Protein AF-A0A2N0KM82-F1 (afdb_monomer_lite)

Radius of gyration: 12.36 Å; chains: 1; bounding box: 26×31×31 Å

Structure (mmCIF, N/CA/C/O backbone):
data_AF-A0A2N0KM82-F1
#
_entry.id   AF-A0A2N0KM82-F1
#
loop_
_atom_site.group_PDB
_atom_site.id
_atom_site.type_symbol
_atom_site.label_atom_id
_atom_site.label_alt_id
_atom_site.label_comp_id
_atom_site.label_asym_id
_atom_site.label_entity_id
_atom_site.label_seq_id
_atom_site.pdbx_PDB_ins_code
_atom_site.Cartn_x
_atom_site.Cartn_y
_atom_site.Cartn_z
_atom_site.occupancy
_atom_site.B_iso_or_equiv
_atom_site.auth_seq_id
_atom_site.auth_comp_id
_atom_site.auth_asym_id
_atom_site.auth_atom_id
_atom_site.pdbx_PDB_model_num
ATOM 1 N N . MET A 1 1 ? -3.789 -11.515 -3.166 1.00 80.81 1 MET A N 1
ATOM 2 C CA . MET A 1 1 ? -2.429 -11.122 -2.716 1.00 80.81 1 MET A CA 1
ATOM 3 C C . MET A 1 1 ? -1.293 -12.045 -3.200 1.00 80.81 1 MET A C 1
ATOM 5 O O . MET A 1 1 ? -0.405 -11.566 -3.888 1.00 80.81 1 MET A O 1
ATOM 9 N N . THR A 1 2 ? -1.294 -13.354 -2.911 1.00 83.69 2 THR A N 1
ATOM 10 C CA . THR A 1 2 ? -0.149 -14.267 -3.179 1.00 83.69 2 THR A CA 1
ATOM 11 C C . THR A 1 2 ? 0.359 -14.284 -4.625 1.00 83.69 2 THR A C 1
ATOM 13 O O . THR A 1 2 ? 1.564 -14.277 -4.851 1.00 83.69 2 THR A O 1
ATOM 16 N N . LYS A 1 3 ? -0.553 -14.279 -5.607 1.00 87.44 3 LYS A N 1
ATOM 17 C CA . LYS A 1 3 ? -0.196 -14.253 -7.034 1.00 87.44 3 LYS A CA 1
ATOM 18 C C . LYS A 1 3 ? 0.598 -12.995 -7.401 1.00 87.44 3 LYS A C 1
ATOM 20 O O . LYS A 1 3 ? 1.640 -13.096 -8.030 1.00 87.4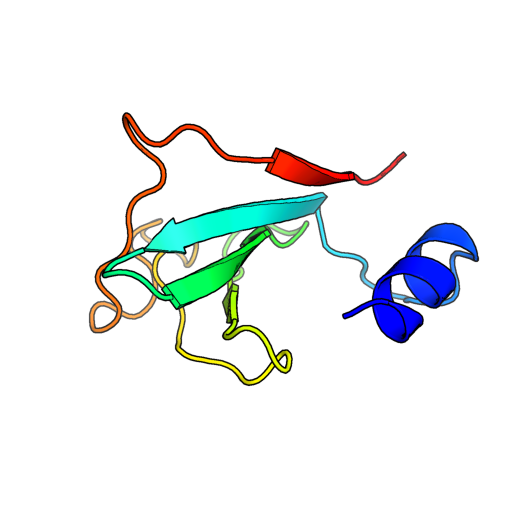4 3 LYS A O 1
ATOM 25 N N . TRP A 1 4 ? 0.135 -11.835 -6.944 1.00 89.06 4 TRP A N 1
ATOM 26 C CA . TRP A 1 4 ? 0.765 -10.556 -7.257 1.00 89.06 4 TRP A CA 1
ATOM 27 C C . TRP A 1 4 ? 2.179 -10.449 -6.669 1.00 89.06 4 TRP A C 1
ATOM 29 O O . TRP A 1 4 ? 3.104 -10.028 -7.350 1.00 89.06 4 TRP A O 1
ATOM 39 N N . VAL A 1 5 ? 2.386 -10.927 -5.437 1.00 90.31 5 VAL A N 1
ATOM 40 C CA . VAL A 1 5 ? 3.728 -10.980 -4.825 1.00 90.31 5 VAL A CA 1
ATOM 41 C C . VAL A 1 5 ? 4.680 -11.895 -5.608 1.00 90.31 5 VAL A C 1
ATOM 43 O O . VAL A 1 5 ? 5.870 -11.604 -5.705 1.00 90.31 5 VAL A O 1
ATOM 46 N N . ALA A 1 6 ? 4.185 -12.990 -6.193 1.00 92.31 6 ALA A N 1
ATOM 47 C CA . ALA A 1 6 ? 5.005 -13.851 -7.044 1.00 92.31 6 ALA A CA 1
ATOM 48 C C . ALA A 1 6 ? 5.451 -13.131 -8.331 1.00 92.31 6 ALA A C 1
ATOM 50 O O . ALA A 1 6 ? 6.631 -13.183 -8.664 1.00 92.31 6 ALA A O 1
ATOM 51 N N . GLU A 1 7 ? 4.543 -12.405 -8.991 1.00 92.62 7 GLU A N 1
ATOM 52 C CA . GLU A 1 7 ? 4.837 -11.590 -10.185 1.00 92.62 7 GLU A CA 1
ATOM 53 C C . GLU A 1 7 ? 5.851 -10.472 -9.873 1.00 92.62 7 GLU A C 1
ATOM 55 O O . GLU A 1 7 ? 6.773 -10.220 -10.649 1.00 92.62 7 GLU A O 1
ATOM 60 N N . LEU A 1 8 ? 5.737 -9.842 -8.695 1.00 92.31 8 LEU A N 1
ATOM 61 C CA . LEU A 1 8 ? 6.695 -8.842 -8.213 1.00 92.31 8 LEU A CA 1
ATOM 62 C C . LEU A 1 8 ? 8.102 -9.419 -8.036 1.00 92.31 8 LEU A C 1
ATOM 64 O O . LEU A 1 8 ? 9.076 -8.817 -8.479 1.00 92.31 8 LEU A O 1
ATOM 68 N N . ASN A 1 9 ? 8.216 -10.601 -7.429 1.00 91.25 9 ASN A N 1
ATOM 69 C CA . ASN A 1 9 ? 9.504 -11.280 -7.270 1.00 91.25 9 ASN A CA 1
ATOM 70 C C . ASN A 1 9 ? 10.095 -11.759 -8.602 1.00 91.25 9 ASN A C 1
ATOM 72 O O . ASN A 1 9 ? 11.314 -11.842 -8.732 1.00 91.25 9 ASN A O 1
ATOM 76 N N . ALA A 1 10 ? 9.249 -12.073 -9.583 1.00 93.38 10 ALA A N 1
ATOM 77 C CA . ALA A 1 10 ? 9.677 -12.450 -10.925 1.00 93.38 10 ALA A CA 1
ATOM 78 C C . ALA A 1 10 ? 10.116 -11.244 -11.782 1.00 93.38 10 ALA A C 1
ATOM 80 O O . ALA A 1 10 ? 10.683 -11.440 -12.855 1.00 93.38 10 ALA A O 1
ATOM 81 N N . GLY A 1 11 ? 9.881 -10.007 -11.321 1.00 88.56 11 GLY A N 1
ATOM 82 C CA . GLY A 1 11 ? 10.177 -8.792 -12.085 1.00 88.56 11 GLY A CA 1
ATOM 83 C C . GLY A 1 11 ? 9.241 -8.585 -13.279 1.00 88.56 11 GLY A C 1
ATOM 84 O O . GLY A 1 11 ? 9.590 -7.879 -14.220 1.00 88.56 11 GLY A O 1
ATOM 85 N N . GLU A 1 12 ? 8.063 -9.209 -13.259 1.00 91.06 12 GLU A N 1
ATOM 86 C CA . GLU A 1 12 ? 7.084 -9.165 -14.356 1.00 91.06 12 GLU A CA 1
ATOM 87 C C . GLU A 1 12 ? 6.173 -7.931 -14.284 1.00 91.06 12 GLU A C 1
ATOM 89 O O . GLU A 1 12 ? 5.427 -7.638 -15.217 1.00 91.06 12 GLU A O 1
ATOM 94 N N . VAL A 1 13 ? 6.234 -7.191 -13.175 1.00 89.31 13 VAL A N 1
ATOM 95 C CA . VAL A 1 13 ? 5.497 -5.942 -12.983 1.00 89.31 13 VAL A CA 1
ATOM 96 C C . VAL A 1 13 ? 6.368 -4.775 -13.440 1.00 89.31 13 VAL A C 1
ATOM 98 O O . VAL A 1 13 ? 7.385 -4.479 -12.822 1.00 89.31 13 VAL A O 1
ATOM 101 N N . GLU A 1 14 ? 5.942 -4.095 -14.505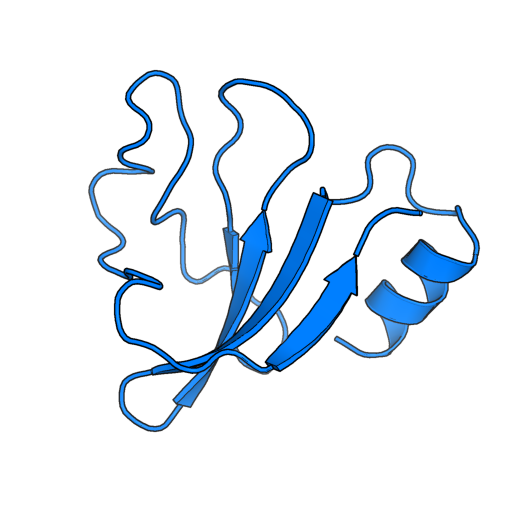 1.00 87.31 14 GLU A N 1
ATOM 102 C CA . GLU A 1 14 ? 6.681 -2.990 -15.141 1.00 87.31 14 GLU A CA 1
ATOM 103 C C . GLU A 1 14 ? 6.916 -1.794 -14.200 1.00 87.31 14 GLU A C 1
ATOM 105 O O . GLU A 1 14 ? 7.978 -1.177 -14.222 1.00 87.31 14 GLU A O 1
ATOM 110 N N . PHE A 1 15 ? 5.946 -1.509 -13.325 1.00 87.25 15 PHE A N 1
ATOM 111 C CA . PHE A 1 15 ? 6.029 -0.474 -12.291 1.00 87.25 15 PHE A CA 1
ATOM 112 C C . PHE A 1 15 ? 5.667 -1.083 -10.933 1.00 87.25 15 PHE A C 1
ATOM 114 O O . PHE A 1 15 ? 4.520 -0.961 -10.484 1.00 87.25 15 PHE A O 1
ATOM 121 N N . PRO A 1 16 ? 6.601 -1.809 -10.295 1.00 91.50 16 PRO A N 1
ATOM 122 C CA . PRO A 1 16 ? 6.326 -2.423 -9.007 1.00 91.50 16 PRO A CA 1
ATOM 123 C C . PRO A 1 16 ? 6.044 -1.340 -7.947 1.00 91.50 16 PRO A C 1
ATOM 125 O O . PRO A 1 16 ? 6.419 -0.183 -8.126 1.00 91.50 16 PRO A O 1
ATOM 128 N N . PRO A 1 17 ? 5.369 -1.656 -6.829 1.00 94.56 17 PRO A N 1
ATOM 129 C CA . PRO A 1 17 ? 5.352 -0.771 -5.673 1.00 94.56 17 PRO A CA 1
ATOM 130 C C . PRO A 1 17 ? 6.750 -0.691 -5.038 1.00 94.56 17 PRO A C 1
ATOM 132 O O . PRO A 1 17 ? 7.659 -1.443 -5.380 1.00 94.56 17 PRO A O 1
ATOM 135 N N . LEU A 1 18 ? 6.952 0.251 -4.123 1.00 94.88 18 LEU A N 1
ATOM 136 C CA . LEU A 1 18 ? 8.154 0.324 -3.294 1.00 94.88 18 LEU A CA 1
ATOM 137 C C . LEU A 1 18 ? 8.086 -0.719 -2.175 1.00 94.88 18 LEU A C 1
ATOM 139 O O . LEU A 1 18 ? 9.069 -1.392 -1.872 1.00 94.88 18 LEU A O 1
ATOM 143 N N . SER A 1 19 ? 6.910 -0.866 -1.568 1.00 95.44 19 SER A N 1
ATOM 144 C CA . SER A 1 19 ? 6.671 -1.832 -0.505 1.00 95.44 19 SER A CA 1
ATOM 145 C C . SER A 1 19 ? 5.198 -2.198 -0.393 1.00 95.44 19 SER A C 1
ATOM 147 O O . SER A 1 19 ? 4.308 -1.455 -0.815 1.00 95.44 19 SER A O 1
ATOM 149 N N . ILE A 1 20 ? 4.960 -3.370 0.189 1.00 96.81 20 ILE A N 1
ATOM 150 C CA . ILE A 1 20 ? 3.644 -3.836 0.605 1.00 96.81 20 ILE A CA 1
ATOM 151 C C . ILE A 1 20 ? 3.754 -4.261 2.065 1.00 96.81 20 ILE A C 1
ATOM 153 O O . ILE A 1 20 ? 4.534 -5.155 2.405 1.00 96.81 20 ILE A O 1
ATOM 157 N N . THR A 1 21 ? 2.937 -3.655 2.919 1.00 97.44 21 THR A N 1
ATOM 158 C CA . THR A 1 21 ? 2.901 -3.949 4.354 1.00 97.44 21 THR A CA 1
ATOM 159 C C . THR A 1 21 ? 1.483 -4.307 4.770 1.00 97.44 21 THR A C 1
ATOM 161 O O . THR A 1 21 ? 0.531 -3.595 4.460 1.00 97.44 21 THR A O 1
ATOM 164 N N . LYS A 1 22 ? 1.334 -5.422 5.481 1.00 97.50 22 LYS A N 1
ATOM 165 C CA . LYS A 1 22 ? 0.064 -5.898 6.032 1.00 97.50 22 LYS A CA 1
ATOM 166 C C . LYS A 1 22 ? -0.171 -5.284 7.410 1.00 97.50 22 LYS A C 1
ATOM 168 O O . LYS A 1 22 ? 0.728 -5.306 8.251 1.00 97.50 22 LYS A O 1
ATOM 173 N N . TYR A 1 23 ? -1.386 -4.812 7.660 1.00 97.25 23 TYR A N 1
ATOM 174 C CA . TYR A 1 23 ? -1.826 -4.269 8.946 1.00 97.25 23 TYR A CA 1
ATOM 175 C C . TYR A 1 23 ? -3.133 -4.924 9.405 1.00 97.25 23 TYR A C 1
ATOM 177 O O . TYR A 1 23 ? -3.872 -5.497 8.603 1.00 97.25 23 TYR A O 1
ATOM 185 N N . GLN A 1 24 ? -3.401 -4.834 10.709 1.00 95.81 24 GLN A N 1
ATOM 186 C CA . GLN A 1 24 ? -4.729 -5.060 11.278 1.00 95.81 24 GLN A CA 1
ATOM 187 C C . GLN A 1 24 ? -5.358 -3.699 11.547 1.00 95.81 24 GLN A C 1
ATOM 189 O O . GLN A 1 24 ? -4.843 -2.939 12.366 1.00 95.81 24 GLN A O 1
ATOM 194 N N . TYR A 1 25 ? -6.453 -3.399 10.861 1.00 92.81 25 TYR A N 1
ATOM 195 C CA . TYR A 1 25 ? -7.146 -2.123 10.946 1.00 92.81 25 TYR A CA 1
ATOM 196 C C . TYR A 1 25 ? -8.635 -2.382 11.150 1.00 92.81 25 TYR A C 1
ATOM 198 O O . TYR A 1 25 ? -9.242 -3.121 10.388 1.00 92.81 25 TYR A O 1
ATOM 206 N N . GLU A 1 26 ? -9.195 -1.851 12.239 1.00 90.50 26 GLU A N 1
ATOM 207 C CA . GLU A 1 26 ? -10.604 -2.053 12.628 1.00 90.50 26 GLU A CA 1
ATOM 208 C C . GLU A 1 26 ? -11.058 -3.529 12.706 1.00 90.50 26 GLU A C 1
ATOM 210 O O . GLU A 1 26 ? -12.235 -3.846 12.582 1.00 90.50 26 GLU A O 1
ATOM 215 N N . GLY A 1 27 ? -10.123 -4.446 12.981 1.00 92.62 27 GLY A N 1
ATOM 216 C CA . GLY A 1 27 ? -10.391 -5.889 13.045 1.00 92.62 27 GLY A CA 1
ATOM 217 C C . GLY A 1 27 ? -10.310 -6.604 11.694 1.00 92.62 27 GLY A C 1
ATOM 218 O O . GLY A 1 27 ? -10.484 -7.821 11.647 1.00 92.62 27 GLY A O 1
ATOM 219 N N . GLU A 1 28 ? -9.998 -5.877 10.623 1.00 94.81 28 GLU A N 1
ATOM 220 C CA . GLU A 1 28 ? -9.801 -6.413 9.283 1.00 94.81 28 GLU A CA 1
ATOM 221 C C . GLU A 1 28 ? -8.325 -6.401 8.876 1.00 94.81 28 GLU A C 1
ATOM 223 O O . GLU A 1 28 ? -7.507 -5.599 9.338 1.00 94.81 28 GLU A O 1
ATOM 228 N N . THR A 1 29 ? -7.973 -7.321 7.977 1.00 96.06 29 THR A N 1
ATOM 229 C CA . THR A 1 29 ? -6.642 -7.341 7.367 1.00 96.06 29 THR A CA 1
ATOM 230 C C . THR A 1 29 ? -6.629 -6.403 6.175 1.00 96.06 29 THR A C 1
ATOM 232 O O . THR A 1 29 ? -7.406 -6.589 5.241 1.00 96.06 29 THR A O 1
ATOM 235 N N . VAL A 1 30 ? -5.702 -5.450 6.183 1.00 97.38 30 VAL A N 1
ATOM 236 C CA . VAL A 1 30 ? -5.492 -4.514 5.075 1.00 97.38 30 VAL A CA 1
ATOM 237 C C . VAL A 1 30 ? -4.042 -4.539 4.614 1.00 97.38 30 VAL A C 1
ATOM 239 O O . VAL A 1 30 ? -3.129 -4.867 5.380 1.00 97.38 30 VAL A O 1
ATOM 242 N N . TYR A 1 31 ? -3.823 -4.169 3.359 1.00 97.69 31 TYR A N 1
ATOM 243 C CA . TYR A 1 31 ? -2.500 -4.055 2.762 1.00 97.69 31 TYR A CA 1
ATOM 244 C C . TYR A 1 31 ? -2.254 -2.620 2.326 1.00 97.69 31 TYR A C 1
ATOM 246 O O . TYR A 1 31 ? -2.960 -2.088 1.474 1.00 97.69 31 TYR A O 1
ATOM 254 N N . PHE A 1 32 ? -1.228 -2.007 2.905 1.00 97.56 32 PHE A N 1
ATOM 255 C CA . PHE A 1 32 ? -0.768 -0.686 2.521 1.00 97.56 32 PHE A CA 1
ATOM 256 C C . PHE A 1 32 ? 0.357 -0.816 1.495 1.00 97.56 32 PHE A C 1
ATOM 258 O O . PHE A 1 32 ? 1.388 -1.441 1.760 1.00 97.56 32 PHE A O 1
ATOM 265 N N . VAL A 1 33 ? 0.129 -0.254 0.314 1.00 96.75 33 VAL A N 1
ATOM 266 C CA . VAL A 1 33 ? 0.994 -0.365 -0.858 1.00 96.75 33 VAL A CA 1
ATOM 267 C C . VAL A 1 33 ? 1.570 1.006 -1.171 1.00 96.75 33 VAL A C 1
ATOM 269 O O . VAL A 1 33 ? 0.872 1.881 -1.684 1.00 96.75 33 VAL A O 1
ATOM 272 N N . VAL A 1 34 ? 2.863 1.180 -0.919 1.00 95.12 34 VAL A N 1
ATOM 273 C CA . VAL A 1 34 ? 3.574 2.420 -1.247 1.00 95.12 34 VAL A CA 1
ATOM 274 C C . VAL A 1 34 ? 4.033 2.347 -2.697 1.00 95.12 34 VAL A C 1
ATOM 276 O O . VAL A 1 34 ? 4.684 1.379 -3.087 1.00 95.12 34 VAL A O 1
ATOM 279 N N . LYS A 1 35 ? 3.700 3.342 -3.522 1.00 92.44 35 LYS A N 1
ATOM 280 C CA . LYS A 1 35 ? 4.142 3.401 -4.927 1.00 92.44 35 LYS A CA 1
ATOM 281 C C . LYS A 1 35 ? 5.562 3.965 -5.044 1.00 92.44 35 LYS A C 1
ATOM 283 O O . LYS A 1 35 ? 6.030 4.665 -4.155 1.00 92.44 35 LYS A O 1
ATOM 288 N N . GLN A 1 36 ? 6.256 3.647 -6.138 1.00 85.12 36 GLN A N 1
ATOM 289 C CA . GLN A 1 36 ? 7.673 4.001 -6.318 1.00 85.12 36 GLN A CA 1
ATOM 290 C C . GLN A 1 36 ? 7.926 5.458 -6.713 1.00 85.12 36 GLN A C 1
ATOM 292 O O . GLN A 1 36 ? 9.032 5.952 -6.508 1.00 85.12 36 GLN A O 1
ATOM 297 N N . CYS A 1 37 ? 6.950 6.145 -7.309 1.00 81.06 37 CYS A N 1
ATOM 298 C CA . CYS A 1 37 ? 7.198 7.427 -7.959 1.00 81.06 37 CYS A CA 1
ATOM 299 C C . CYS A 1 37 ? 6.454 8.589 -7.291 1.00 81.06 37 CYS A C 1
ATOM 301 O O . CYS A 1 37 ? 5.226 8.594 -7.239 1.00 81.06 37 CYS A O 1
ATOM 303 N N . CYS A 1 38 ? 7.234 9.594 -6.879 1.00 76.06 38 CYS A N 1
ATOM 304 C CA . CYS A 1 38 ? 6.855 10.978 -6.577 1.00 76.06 38 CYS A CA 1
ATOM 305 C C . CYS A 1 38 ? 5.473 11.146 -5.920 1.00 76.06 38 CYS A C 1
ATOM 307 O O . CYS A 1 38 ? 5.272 10.753 -4.775 1.00 76.06 38 CYS A O 1
ATOM 309 N N . ASP A 1 39 ? 4.535 11.734 -6.665 1.00 83.12 39 ASP A N 1
ATOM 310 C CA . ASP A 1 39 ? 3.220 12.162 -6.193 1.00 83.12 39 ASP A CA 1
ATOM 311 C C . ASP A 1 39 ? 2.148 11.088 -6.415 1.00 83.12 39 ASP A C 1
ATOM 313 O O . ASP A 1 39 ? 0.954 11.388 -6.439 1.00 83.12 39 ASP A O 1
ATOM 317 N N . GLN A 1 40 ? 2.537 9.830 -6.635 1.00 93.06 40 GLN A N 1
ATOM 318 C CA . GLN A 1 40 ? 1.562 8.755 -6.737 1.00 93.06 40 GLN A CA 1
ATOM 319 C C . GLN A 1 40 ? 0.926 8.493 -5.377 1.00 93.06 40 GLN A C 1
ATOM 321 O O . GLN A 1 40 ? 1.569 8.536 -4.327 1.00 93.06 40 GLN A O 1
ATOM 326 N N . PHE A 1 41 ? -0.367 8.207 -5.406 1.00 95.44 41 PHE A N 1
ATOM 327 C CA . PHE A 1 41 ? -1.069 7.763 -4.222 1.00 95.44 41 PHE A CA 1
ATOM 328 C C . PHE A 1 41 ? -0.595 6.379 -3.797 1.00 95.44 41 PHE A C 1
ATOM 330 O O . PHE A 1 41 ? -0.425 5.490 -4.629 1.00 95.44 41 PHE A O 1
ATOM 337 N N . SER A 1 42 ? -0.417 6.199 -2.493 1.00 95.50 42 SER A N 1
ATOM 338 C CA . SER A 1 42 ? -0.319 4.863 -1.913 1.00 95.50 42 SER A CA 1
ATOM 339 C C . SER A 1 42 ? -1.713 4.252 -1.841 1.00 95.50 42 SER A C 1
ATOM 341 O O . SER A 1 42 ? -2.678 4.963 -1.560 1.00 95.50 42 SER A O 1
ATOM 343 N N . ASP A 1 43 ? -1.818 2.947 -2.067 1.00 96.88 43 ASP A N 1
ATOM 344 C CA . ASP A 1 43 ? -3.102 2.249 -2.023 1.00 96.88 43 ASP A CA 1
ATOM 345 C C .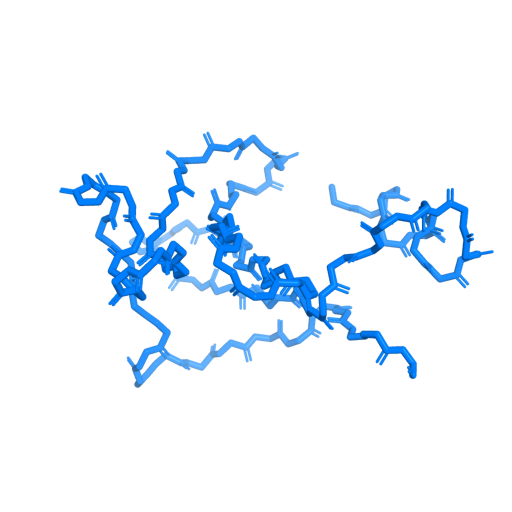 ASP A 1 43 ? -3.292 1.576 -0.669 1.00 96.88 43 ASP A C 1
ATOM 347 O O . ASP A 1 43 ? -2.367 0.981 -0.113 1.00 96.88 43 ASP A O 1
ATOM 351 N N . LEU A 1 44 ? -4.518 1.631 -0.165 1.00 97.56 44 LEU A N 1
ATOM 352 C CA . LEU A 1 44 ? -4.996 0.749 0.882 1.00 97.56 44 LEU A CA 1
ATOM 353 C C . LEU A 1 44 ? -5.910 -0.289 0.243 1.00 97.56 44 LEU A C 1
ATOM 355 O O . LEU A 1 44 ? -6.912 0.066 -0.379 1.00 97.56 44 LEU A O 1
ATOM 359 N N . LEU A 1 45 ? -5.552 -1.559 0.384 1.00 97.31 45 LEU A N 1
ATOM 360 C CA . LEU A 1 45 ? -6.310 -2.680 -0.154 1.00 97.31 45 LEU A CA 1
ATOM 361 C C . LEU A 1 45 ? -6.906 -3.516 0.979 1.00 97.31 45 LEU A C 1
ATOM 363 O O . LEU A 1 45 ? -6.294 -3.638 2.042 1.00 97.31 45 LEU A O 1
ATOM 367 N N . ASP A 1 46 ? -8.060 -4.126 0.734 1.00 96.06 46 ASP A N 1
ATOM 368 C CA . ASP A 1 46 ? -8.636 -5.135 1.626 1.00 96.06 46 ASP A CA 1
ATOM 369 C C . ASP A 1 46 ? -7.892 -6.485 1.533 1.00 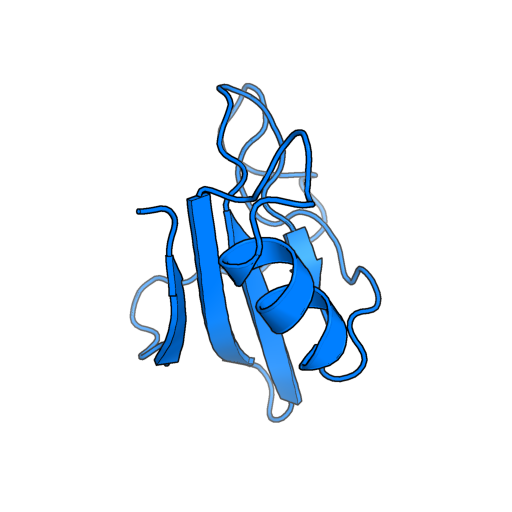96.06 46 ASP A C 1
ATOM 371 O O . ASP A 1 46 ? -6.912 -6.644 0.793 1.00 96.06 46 ASP A O 1
ATOM 375 N N . ALA A 1 47 ? -8.357 -7.479 2.295 1.00 94.00 47 ALA A N 1
ATOM 376 C CA . ALA A 1 47 ? -7.755 -8.811 2.345 1.00 94.00 47 ALA A CA 1
ATOM 377 C C . ALA A 1 47 ? -7.763 -9.549 0.989 1.00 94.00 47 ALA A C 1
ATOM 379 O O . ALA A 1 47 ? -6.858 -10.344 0.706 1.00 94.00 47 ALA A O 1
ATOM 380 N N . ASP A 1 48 ? -8.756 -9.266 0.146 1.00 92.38 48 ASP A N 1
ATOM 381 C CA . ASP A 1 48 ? -8.913 -9.856 -1.182 1.00 92.38 48 ASP A CA 1
ATOM 382 C C . ASP A 1 48 ? -8.072 -9.118 -2.241 1.00 92.38 48 ASP A C 1
ATOM 384 O O . ASP A 1 48 ? -7.749 -9.674 -3.296 1.00 92.38 48 ASP A O 1
ATOM 388 N N . GLY A 1 49 ? -7.607 -7.910 -1.918 1.00 92.25 49 GLY A N 1
ATOM 389 C CA . GLY A 1 49 ? -6.814 -7.041 -2.778 1.00 92.25 49 GLY A CA 1
ATOM 390 C C . GLY A 1 49 ? -7.642 -5.993 -3.520 1.00 92.25 49 GLY A C 1
ATOM 391 O O . GLY A 1 49 ? -7.128 -5.396 -4.467 1.00 92.25 49 GLY A O 1
ATOM 392 N N . ASN A 1 50 ? -8.896 -5.762 -3.126 1.00 95.50 50 ASN A N 1
ATOM 393 C CA . ASN A 1 50 ? -9.705 -4.681 -3.679 1.00 95.50 50 ASN A CA 1
ATOM 394 C C . ASN A 1 50 ? -9.270 -3.340 -3.087 1.00 95.50 50 ASN A C 1
ATOM 396 O O . ASN A 1 50 ? -8.903 -3.248 -1.916 1.00 95.50 50 ASN A O 1
ATOM 400 N N . LEU A 1 51 ? -9.335 -2.286 -3.899 1.00 96.75 51 LEU A N 1
ATOM 401 C CA . LEU A 1 51 ? -8.982 -0.934 -3.478 1.00 96.75 51 LEU A CA 1
ATOM 402 C C . LEU A 1 51 ? -10.026 -0.375 -2.505 1.00 96.75 51 LEU A C 1
ATOM 404 O O . LEU A 1 51 ? -11.181 -0.183 -2.880 1.00 96.75 51 LEU A O 1
ATOM 408 N N . ILE A 1 52 ? -9.587 -0.057 -1.286 1.00 97.06 52 ILE A N 1
ATOM 409 C CA . ILE A 1 52 ? -10.357 0.716 -0.304 1.00 97.06 52 ILE A CA 1
ATOM 410 C C . ILE A 1 52 ? -10.221 2.209 -0.622 1.00 97.06 52 ILE A C 1
ATOM 412 O O . ILE A 1 52 ? -11.216 2.931 -0.650 1.00 97.06 52 ILE A O 1
ATOM 416 N N . GLY A 1 53 ? -8.995 2.664 -0.899 1.00 97.50 53 GLY A N 1
ATOM 417 C CA . GLY A 1 53 ? -8.725 4.047 -1.287 1.00 97.50 53 GLY A CA 1
ATOM 418 C C . GLY A 1 53 ? -7.265 4.451 -1.115 1.00 97.50 53 GLY A C 1
ATOM 419 O O . GLY A 1 53 ? -6.380 3.596 -1.040 1.00 97.50 53 GLY A O 1
ATOM 420 N N . HIS A 1 54 ? -7.018 5.759 -1.052 1.00 97.38 54 HIS A N 1
ATOM 421 C CA . HIS A 1 54 ? -5.678 6.338 -1.098 1.00 97.38 54 HIS A CA 1
ATOM 422 C C . HIS A 1 54 ? -5.383 7.206 0.132 1.00 97.38 54 HIS A C 1
ATOM 424 O O . HIS A 1 54 ? -5.608 8.414 0.096 1.00 97.38 54 HIS A O 1
ATOM 430 N N . PRO A 1 55 ? -4.868 6.644 1.234 1.00 96.06 55 PRO A N 1
ATOM 431 C CA . PRO A 1 55 ? -4.677 7.410 2.468 1.00 96.06 55 PRO A CA 1
ATOM 432 C C . PRO A 1 55 ? -3.391 8.254 2.499 1.00 96.06 55 PRO A C 1
ATOM 434 O O . PRO A 1 55 ? -3.189 9.040 3.421 1.00 96.06 55 PRO A O 1
ATOM 437 N N . ASN A 1 56 ? -2.485 8.076 1.533 1.00 94.12 56 ASN A N 1
ATOM 438 C CA . ASN A 1 56 ? -1.182 8.743 1.513 1.00 94.12 56 ASN A CA 1
ATOM 439 C C . ASN A 1 56 ? -0.695 8.987 0.075 1.00 94.12 56 ASN A C 1
ATOM 441 O O . ASN A 1 56 ? -1.261 8.459 -0.885 1.00 94.12 56 ASN A O 1
ATOM 445 N N . GLY A 1 57 ? 0.376 9.765 -0.076 1.00 92.06 57 GLY A N 1
ATOM 446 C CA . GLY A 1 57 ? 0.925 10.165 -1.366 1.00 92.06 57 GLY A CA 1
ATOM 447 C C . GLY A 1 57 ? 0.133 11.320 -1.968 1.00 92.06 57 GLY A C 1
ATOM 448 O O . GLY A 1 57 ? -0.543 12.066 -1.251 1.00 92.06 57 GLY A O 1
ATOM 449 N N . GLY A 1 58 ? 0.208 11.483 -3.287 1.00 91.38 58 GLY A N 1
ATOM 450 C CA . GLY A 1 58 ? -0.305 12.689 -3.934 1.00 91.38 58 GLY A CA 1
ATOM 451 C C . GLY A 1 58 ? 0.620 13.888 -3.738 1.00 91.38 58 GLY A C 1
ATOM 452 O O . GLY A 1 58 ? 1.523 13.868 -2.905 1.00 91.38 58 GLY A O 1
ATOM 453 N N . ILE A 1 59 ? 0.330 14.975 -4.454 1.00 90.56 59 ILE A N 1
ATOM 454 C CA . ILE A 1 59 ? 1.127 16.218 -4.429 1.00 90.56 59 ILE A CA 1
ATOM 455 C C . ILE A 1 59 ? 1.271 16.779 -3.002 1.00 90.56 59 ILE A C 1
ATOM 457 O O . ILE A 1 59 ? 2.280 17.384 -2.653 1.00 90.56 59 ILE A O 1
ATOM 461 N N . THR A 1 60 ? 0.250 16.599 -2.163 1.00 90.88 60 THR A N 1
ATOM 462 C CA . THR A 1 60 ? 0.239 17.093 -0.778 1.00 90.88 60 THR A CA 1
ATOM 463 C C . THR A 1 60 ? 0.775 16.079 0.233 1.00 90.88 60 THR A C 1
ATOM 465 O O . THR A 1 60 ? 0.959 16.436 1.396 1.00 90.88 60 THR A O 1
ATOM 468 N N . GLY A 1 61 ? 0.965 14.816 -0.163 1.00 90.31 61 GLY A N 1
ATOM 469 C CA . GLY A 1 61 ? 1.234 13.699 0.745 1.00 90.31 61 GLY A CA 1
ATOM 470 C C . GLY A 1 61 ? 0.030 13.252 1.589 1.00 90.31 61 GLY A C 1
ATOM 471 O O . GLY A 1 61 ? 0.179 12.356 2.417 1.00 90.31 61 GLY A O 1
ATOM 472 N N . GLN A 1 62 ? -1.151 13.858 1.408 1.00 92.19 62 GLN A N 1
ATOM 473 C CA . GLN A 1 62 ? -2.346 13.611 2.232 1.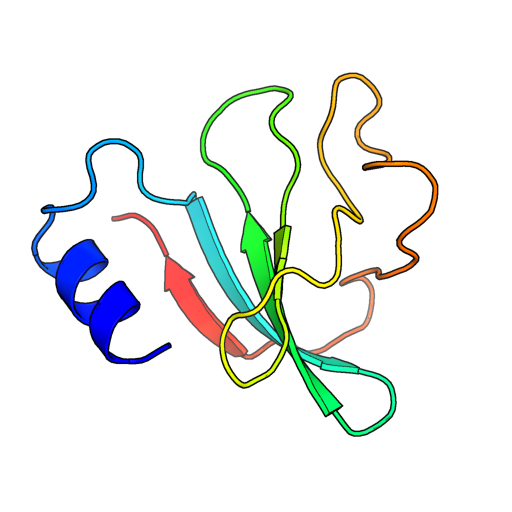00 92.19 62 GLN A CA 1
ATOM 474 C C . GLN A 1 62 ? -3.314 12.581 1.631 1.00 92.19 62 GLN A C 1
ATOM 476 O O . GLN A 1 62 ? -4.410 12.393 2.157 1.00 92.19 62 GLN A O 1
ATOM 481 N N . GLY A 1 63 ? -2.941 11.933 0.525 1.00 94.56 63 GLY A N 1
ATOM 482 C CA . GLY A 1 63 ? -3.832 10.998 -0.150 1.00 94.56 63 GLY A CA 1
ATOM 483 C C . GLY A 1 63 ? -5.021 11.686 -0.833 1.00 94.56 63 GLY A C 1
ATOM 484 O O . GLY A 1 63 ? -4.944 12.841 -1.254 1.00 94.56 63 GLY A O 1
ATOM 485 N N . ASP A 1 64 ? -6.133 10.965 -0.950 1.00 95.50 64 ASP A N 1
ATOM 486 C CA . ASP A 1 64 ? -7.368 11.403 -1.614 1.00 95.50 64 ASP A CA 1
ATOM 487 C C . ASP A 1 64 ? -8.275 12.305 -0.751 1.00 95.50 64 ASP A C 1
ATOM 489 O O . ASP A 1 64 ? -9.313 12.777 -1.226 1.00 95.50 64 ASP A O 1
ATOM 493 N N . GLY A 1 65 ? -7.912 12.538 0.515 1.00 94.81 65 GLY A N 1
ATOM 494 C CA . GLY A 1 65 ? -8.685 13.342 1.468 1.00 94.81 65 GLY A CA 1
ATOM 495 C C . GLY A 1 65 ? -9.994 12.701 1.949 1.00 94.81 65 GLY A C 1
ATOM 496 O O . GLY A 1 65 ? -10.806 13.381 2.578 1.00 94.81 65 GLY A O 1
ATOM 497 N N . LYS A 1 66 ? -10.228 11.420 1.648 1.00 95.25 66 LYS A N 1
ATOM 498 C CA . LYS A 1 66 ? -11.428 10.661 2.041 1.00 95.25 66 LYS A CA 1
ATOM 499 C C . LYS A 1 66 ? -11.085 9.388 2.806 1.00 95.25 66 LYS A C 1
ATOM 501 O O . LYS A 1 66 ? -11.865 8.962 3.654 1.00 95.25 66 LYS A O 1
ATOM 506 N N . THR A 1 67 ? -9.939 8.792 2.503 1.00 96.00 67 THR A N 1
ATOM 507 C CA . THR A 1 67 ? -9.474 7.542 3.090 1.00 96.00 67 THR A CA 1
ATOM 508 C C . THR A 1 67 ? -8.616 7.845 4.309 1.00 96.00 67 THR A C 1
ATOM 510 O O . THR A 1 67 ? -7.493 8.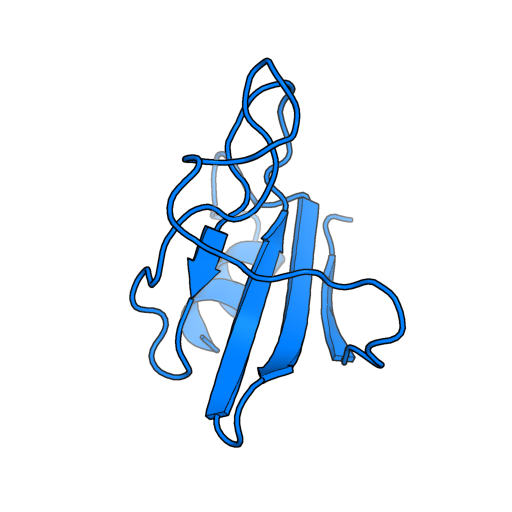330 4.193 1.00 96.00 67 THR A O 1
ATOM 513 N N . PHE A 1 68 ? -9.142 7.558 5.497 1.00 92.12 68 PHE A N 1
ATOM 514 C CA . PHE A 1 68 ? -8.448 7.816 6.755 1.00 92.12 68 PHE A CA 1
ATOM 515 C C . PHE A 1 68 ? -7.767 6.545 7.257 1.00 92.12 68 PHE A C 1
ATOM 517 O O . PHE A 1 68 ? -8.376 5.726 7.931 1.00 92.12 68 PHE A O 1
ATOM 524 N N . PHE A 1 69 ? -6.485 6.392 6.943 1.00 94.62 69 PHE A N 1
ATOM 525 C CA . PHE A 1 69 ? -5.640 5.322 7.464 1.00 94.62 69 PHE A CA 1
ATOM 526 C C . PHE A 1 69 ? -4.236 5.878 7.712 1.00 94.62 69 PHE A C 1
ATOM 528 O O . PHE A 1 69 ? -3.693 6.587 6.872 1.00 94.62 69 PHE A O 1
ATOM 535 N N . SER A 1 70 ? -3.645 5.572 8.867 1.00 91.00 70 SER A N 1
ATOM 536 C CA . SER A 1 70 ? -2.270 5.966 9.189 1.00 91.00 70 SER A CA 1
ATOM 537 C C . SER A 1 70 ? -1.490 4.767 9.689 1.00 91.00 70 SER A C 1
ATOM 539 O O . SER A 1 70 ? -1.971 4.025 10.539 1.00 91.00 70 SER A O 1
ATOM 541 N N . THR A 1 71 ? -0.266 4.603 9.200 1.00 92.06 71 THR A N 1
ATOM 542 C CA . THR A 1 71 ? 0.658 3.568 9.669 1.00 92.06 71 THR A CA 1
ATOM 543 C C . THR A 1 71 ? 1.318 3.916 11.007 1.00 92.06 71 THR A C 1
ATOM 545 O O . THR A 1 71 ? 1.980 3.061 11.597 1.00 92.06 71 THR A O 1
ATOM 548 N N . ASP A 1 72 ? 1.163 5.148 11.497 1.00 90.12 72 ASP A N 1
ATOM 549 C CA . ASP A 1 72 ? 1.842 5.634 12.699 1.00 90.12 72 ASP A CA 1
ATOM 550 C C . ASP A 1 72 ? 1.385 4.885 13.952 1.00 90.12 72 ASP A C 1
ATOM 552 O O . ASP A 1 72 ? 0.195 4.737 14.229 1.00 90.12 72 ASP A O 1
ATOM 556 N N . GLY A 1 73 ? 2.352 4.390 14.726 1.00 88.44 73 GLY A N 1
ATOM 557 C CA . GLY A 1 73 ? 2.082 3.608 15.935 1.00 88.44 73 GLY A CA 1
ATOM 558 C C . GLY A 1 73 ? 1.509 2.209 15.675 1.00 88.44 73 GLY A C 1
ATOM 559 O O . GLY A 1 73 ? 1.337 1.447 16.626 1.00 88.44 73 GLY A O 1
ATOM 560 N N . GLN A 1 74 ? 1.260 1.834 14.415 1.00 90.25 74 GLN A N 1
ATOM 561 C CA . GLN A 1 74 ? 0.832 0.488 14.055 1.00 90.25 74 GLN A CA 1
ATOM 562 C C . GLN A 1 74 ? 2.032 -0.427 13.806 1.00 90.25 74 GLN A C 1
ATOM 564 O O . GLN A 1 74 ? 3.002 -0.066 13.138 1.00 90.25 74 GLN A O 1
ATOM 569 N N . LYS A 1 75 ? 1.947 -1.667 14.293 1.00 92.69 75 LYS A N 1
ATOM 570 C CA . LYS A 1 75 ? 2.928 -2.708 13.977 1.00 92.69 75 LYS A CA 1
ATOM 571 C C . LYS A 1 75 ? 2.496 -3.449 12.709 1.00 92.69 75 LYS A C 1
ATOM 573 O O . LYS A 1 75 ? 1.654 -4.339 12.778 1.00 92.69 75 LYS A O 1
ATOM 578 N N . GLY A 1 76 ? 3.073 -3.068 11.573 1.00 94.38 76 GLY A N 1
ATOM 579 C CA . GLY A 1 76 ? 2.867 -3.742 10.289 1.00 94.38 76 GLY A CA 1
ATOM 580 C C . GLY A 1 76 ? 3.769 -4.963 10.099 1.00 94.38 76 GLY A C 1
ATOM 581 O O . GLY A 1 76 ? 4.849 -5.055 10.684 1.00 94.38 76 GLY A O 1
ATOM 582 N N . GLU A 1 77 ? 3.333 -5.892 9.255 1.00 96.75 77 GLU A N 1
ATOM 583 C CA . GLU A 1 77 ? 4.125 -7.026 8.774 1.00 96.75 77 GLU A CA 1
ATOM 584 C C . GLU A 1 77 ? 4.502 -6.781 7.311 1.00 96.75 77 GLU A C 1
ATOM 586 O O . GLU A 1 77 ? 3.630 -6.707 6.444 1.00 96.75 77 GLU A O 1
ATOM 591 N N . GLY A 1 78 ? 5.797 -6.629 7.031 1.00 95.94 78 GLY A N 1
ATOM 592 C CA . GLY A 1 78 ? 6.290 -6.460 5.666 1.00 95.94 78 GLY A CA 1
ATOM 593 C C . GLY A 1 78 ? 6.006 -7.709 4.837 1.00 95.94 78 GLY A C 1
ATOM 594 O O . GLY A 1 78 ? 6.487 -8.791 5.162 1.00 95.94 78 GLY A O 1
ATOM 595 N N . VAL A 1 79 ? 5.215 -7.555 3.779 1.00 95.88 79 VAL A N 1
ATOM 596 C CA . VAL A 1 79 ? 4.863 -8.639 2.853 1.00 95.88 79 VAL A CA 1
ATOM 597 C C . VAL A 1 79 ? 5.878 -8.706 1.726 1.00 95.88 79 VAL A C 1
ATOM 599 O O . VAL A 1 79 ? 6.270 -9.788 1.299 1.00 95.88 79 VAL A O 1
ATOM 602 N N . TRP A 1 80 ? 6.282 -7.538 1.233 1.00 95.56 80 TRP A N 1
ATOM 603 C CA . TRP A 1 80 ? 7.217 -7.413 0.130 1.00 95.56 80 TRP A CA 1
ATOM 604 C C . TRP A 1 80 ? 7.855 -6.019 0.116 1.00 95.56 80 TRP A C 1
ATOM 606 O O . TRP A 1 80 ? 7.237 -5.035 0.531 1.00 95.56 80 TRP A O 1
ATOM 616 N N . SER A 1 81 ? 9.078 -5.929 -0.392 1.00 93.62 81 SER A N 1
ATOM 617 C CA . SER A 1 81 ? 9.799 -4.678 -0.633 1.00 93.62 81 SER A CA 1
ATOM 618 C C . SER A 1 81 ? 10.584 -4.787 -1.930 1.00 93.62 81 SER A C 1
ATOM 620 O O . SER A 1 81 ? 11.122 -5.858 -2.222 1.00 93.62 81 SER A O 1
ATOM 622 N N . ALA A 1 82 ? 10.672 -3.685 -2.672 1.00 89.31 82 ALA A N 1
ATOM 623 C CA . ALA A 1 82 ? 11.498 -3.620 -3.868 1.00 89.31 82 ALA A CA 1
ATOM 624 C C . ALA A 1 82 ? 12.968 -3.961 -3.534 1.00 89.31 82 ALA A C 1
ATOM 626 O O . ALA A 1 82 ? 13.435 -3.572 -2.457 1.00 89.31 82 ALA A O 1
ATOM 627 N N . PRO A 1 83 ? 13.657 -4.723 -4.405 1.00 82.50 83 PRO A N 1
ATOM 628 C CA . PRO A 1 83 ? 15.059 -5.095 -4.223 1.00 82.50 83 PRO A CA 1
ATOM 629 C C . PRO A 1 83 ? 16.029 -3.918 -4.387 1.00 82.50 83 PRO A C 1
ATOM 631 O O . PRO A 1 83 ? 15.671 -2.924 -5.061 1.00 82.50 83 PRO A O 1
#

Secondary structure (DSSP, 8-state):
-HHHHHHHHHT--SS-EEEEEEEEETTEEEEEEEESSTTPEEEEE-TT--EEEEEEESTTSBTTSS-----TT---EEEEE--

pLDDT: mean 92.66, std 4.38, range [76.06, 97.69]

Foldseek 3Di:
DVVVVVCLVVVVDPFAFQFWWWFQDPNFIWIWTHGDDAQDFIFIAGPVGHTPAGCAGHPVRRGPVPDDDDCPPTDIDTPDGHD

Sequence (83 aa):
MTKWVAELNAGEVEFPPLSITKYQYEGETVYFVVKQCCDQFSDLLDADGNLIGHPNGGITGQGDGKTFFSTDGQKGEGVWSAP